Protein AF-A0A8T3RA24-F1 (afdb_monomer)

Foldseek 3Di:
DVVVLVPDQKDKDAWDKDFPPDDVVVVVCVVVVFDWPDKDWDADPVHNRMITIMTMTGPPPPPD

Mean predicted aligned error: 4.95 Å

Structure (mmCIF, N/CA/C/O backbone):
data_AF-A0A8T3RA24-F1
#
_entry.id   AF-A0A8T3RA24-F1
#
loop_
_atom_site.group_PDB
_atom_site.id
_atom_site.type_symbol
_atom_site.label_atom_id
_atom_site.label_alt_id
_atom_site.label_comp_id
_atom_site.label_asym_id
_atom_site.label_entity_id
_atom_site.label_seq_id
_atom_site.pdbx_PDB_ins_code
_atom_site.Cartn_x
_atom_site.Cartn_y
_atom_site.Cartn_z
_atom_site.occupancy
_atom_site.B_iso_or_equiv
_atom_site.auth_seq_id
_atom_site.auth_comp_id
_atom_site.auth_asym_id
_atom_site.auth_atom_id
_atom_site.pdbx_PDB_model_num
ATOM 1 N N . VAL A 1 1 ? -0.208 8.313 -9.226 1.00 66.06 1 VAL A N 1
ATOM 2 C CA . VAL A 1 1 ? 0.792 7.229 -9.081 1.00 66.06 1 VAL A CA 1
ATOM 3 C C . VAL A 1 1 ? 1.589 7.052 -10.370 1.00 66.06 1 VAL A C 1
ATOM 5 O O . VAL A 1 1 ? 2.789 7.283 -10.340 1.00 66.06 1 VAL A O 1
ATOM 8 N N . GLU A 1 2 ? 0.944 6.791 -11.511 1.00 72.31 2 GLU A N 1
ATOM 9 C CA . GLU A 1 2 ? 1.601 6.551 -12.817 1.00 72.31 2 GLU A CA 1
ATOM 10 C C . GLU A 1 2 ? 2.642 7.605 -13.234 1.00 72.31 2 GLU A C 1
ATOM 12 O O . GLU A 1 2 ? 3.781 7.261 -13.535 1.00 72.31 2 GLU A O 1
ATOM 17 N N . ARG A 1 3 ? 2.307 8.903 -13.169 1.00 73.88 3 ARG A N 1
ATOM 18 C CA . ARG A 1 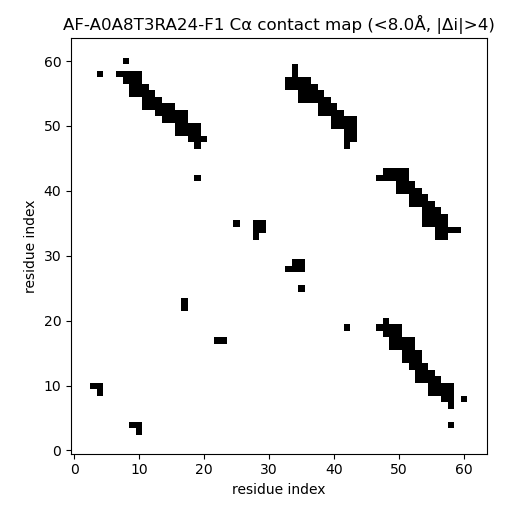3 ? 3.246 9.980 -13.540 1.00 73.88 3 ARG A CA 1
ATOM 19 C C . ARG A 1 3 ? 4.518 10.003 -12.682 1.00 73.88 3 ARG A C 1
ATOM 21 O O . ARG A 1 3 ? 5.545 10.451 -13.167 1.00 73.88 3 ARG A O 1
ATOM 28 N N . MET A 1 4 ? 4.457 9.540 -11.433 1.00 74.44 4 MET A N 1
ATOM 29 C CA . MET A 1 4 ? 5.619 9.494 -10.534 1.00 74.44 4 MET A CA 1
ATOM 30 C C . MET A 1 4 ? 6.495 8.265 -10.796 1.00 74.44 4 MET A C 1
ATOM 32 O O . MET A 1 4 ? 7.714 8.351 -10.686 1.00 74.44 4 MET A O 1
ATOM 36 N N . LEU A 1 5 ? 5.890 7.141 -11.192 1.00 76.56 5 LEU A N 1
ATOM 37 C CA . LEU A 1 5 ? 6.622 5.916 -11.521 1.00 76.56 5 LEU A CA 1
ATOM 38 C C . LEU A 1 5 ? 7.534 6.078 -12.738 1.00 76.56 5 LEU A C 1
ATOM 40 O O . LEU A 1 5 ? 8.579 5.449 -12.794 1.00 76.56 5 LEU A O 1
ATOM 44 N N . GLY A 1 6 ? 7.217 6.979 -13.670 1.00 78.56 6 GLY A N 1
ATOM 45 C CA . GLY A 1 6 ? 8.118 7.292 -14.786 1.00 78.56 6 GLY A CA 1
ATOM 46 C C . GLY A 1 6 ? 9.456 7.940 -14.386 1.00 78.56 6 GLY A C 1
ATOM 47 O O . GLY A 1 6 ? 10.288 8.170 -15.255 1.00 78.56 6 GLY A O 1
ATOM 48 N N . TRP A 1 7 ? 9.657 8.277 -13.105 1.00 84.50 7 TRP A N 1
ATOM 49 C CA . TRP A 1 7 ? 10.795 9.066 -12.610 1.00 84.50 7 TRP A CA 1
ATOM 50 C C . TRP A 1 7 ? 11.603 8.337 -11.529 1.00 84.50 7 TRP A C 1
ATOM 52 O O . TRP A 1 7 ? 12.579 8.886 -11.019 1.00 84.50 7 TRP A O 1
ATOM 62 N N . CYS A 1 8 ? 11.184 7.135 -11.127 1.00 84.31 8 CYS A N 1
ATOM 63 C CA . CYS A 1 8 ? 11.813 6.390 -10.043 1.00 84.31 8 CYS A CA 1
ATOM 64 C C . CYS A 1 8 ? 11.711 4.878 -10.263 1.00 84.31 8 CYS A C 1
ATOM 66 O O . CYS A 1 8 ? 10.763 4.385 -10.863 1.00 84.31 8 CYS A O 1
ATOM 68 N N . GLU A 1 9 ? 12.676 4.131 -9.733 1.00 87.81 9 GLU A N 1
ATOM 69 C CA . GLU A 1 9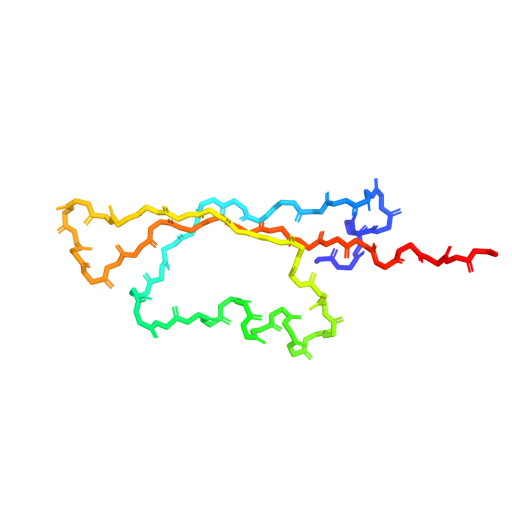 ? 12.619 2.662 -9.703 1.00 87.81 9 GLU A CA 1
ATOM 70 C C . GLU A 1 9 ? 11.679 2.146 -8.605 1.00 87.81 9 GLU A C 1
ATOM 72 O O . GLU A 1 9 ? 11.122 1.055 -8.696 1.00 87.81 9 GLU A O 1
ATOM 77 N N . ARG A 1 10 ? 11.480 2.956 -7.561 1.00 91.19 10 ARG A N 1
ATOM 78 C CA . ARG A 1 10 ? 10.654 2.639 -6.400 1.00 91.19 10 ARG A CA 1
ATOM 79 C C . ARG A 1 10 ? 9.895 3.870 -5.938 1.00 91.19 10 ARG A C 1
ATOM 81 O O . ARG A 1 10 ? 10.502 4.902 -5.650 1.00 91.19 10 ARG A O 1
ATOM 88 N N . LEU A 1 11 ? 8.584 3.724 -5.772 1.00 93.00 11 LEU A N 1
ATOM 89 C CA . LEU A 1 11 ? 7.731 4.745 -5.170 1.00 93.00 11 LEU A CA 1
ATOM 90 C C . LEU A 1 11 ? 7.283 4.297 -3.778 1.00 93.00 11 LEU A C 1
ATOM 92 O O . LEU A 1 11 ? 6.560 3.311 -3.640 1.00 93.00 11 LEU A O 1
ATOM 96 N N . ILE A 1 12 ? 7.690 5.048 -2.752 1.00 92.81 12 ILE A N 1
ATOM 97 C CA . ILE A 1 12 ? 7.284 4.821 -1.359 1.00 92.81 12 ILE A CA 1
ATOM 98 C C . ILE A 1 12 ? 5.963 5.545 -1.085 1.00 92.81 12 ILE A C 1
ATOM 100 O O . ILE A 1 12 ? 5.836 6.747 -1.315 1.00 92.81 12 ILE A O 1
ATOM 104 N N . ILE A 1 13 ? 4.997 4.813 -0.541 1.00 91.38 13 ILE A N 1
ATOM 105 C CA . ILE A 1 13 ? 3.677 5.294 -0.136 1.00 91.38 13 ILE A CA 1
ATOM 106 C C . ILE A 1 13 ? 3.664 5.320 1.397 1.00 91.38 13 ILE A C 1
ATOM 108 O O . ILE A 1 13 ? 3.587 4.287 2.066 1.00 91.38 13 ILE A O 1
ATOM 112 N N . GLY A 1 14 ? 3.879 6.526 1.927 1.00 85.69 14 GLY A N 1
ATOM 113 C CA . GLY A 1 14 ? 4.180 6.802 3.333 1.00 85.69 14 GLY A CA 1
ATOM 114 C C . GLY A 1 14 ? 2.969 6.834 4.268 1.00 85.69 14 GLY A C 1
ATOM 115 O O . GLY A 1 14 ? 1.829 6.776 3.823 1.00 85.69 14 GLY A O 1
ATOM 116 N N . VAL A 1 15 ? 3.269 6.932 5.572 1.00 86.19 15 VAL A N 1
ATOM 117 C CA . VAL A 1 15 ? 2.453 6.401 6.678 1.00 86.19 15 VAL A CA 1
ATOM 118 C C . VAL A 1 15 ? 0.958 6.675 6.543 1.00 86.19 15 VAL A C 1
ATOM 120 O O . VAL A 1 15 ? 0.502 7.807 6.697 1.00 86.19 15 VAL A O 1
ATOM 123 N N . PHE A 1 16 ? 0.198 5.602 6.364 1.00 93.31 16 PHE A N 1
ATOM 124 C CA . PHE A 1 16 ? -1.259 5.607 6.360 1.00 93.31 16 PHE A CA 1
ATOM 125 C C . PHE A 1 16 ? -1.801 4.643 7.422 1.00 93.31 16 PHE A C 1
ATOM 127 O O . PHE A 1 16 ? -1.085 3.771 7.916 1.00 93.31 16 PHE A O 1
ATOM 134 N N . ASN A 1 17 ? -3.056 4.850 7.821 1.00 95.00 17 ASN A N 1
AT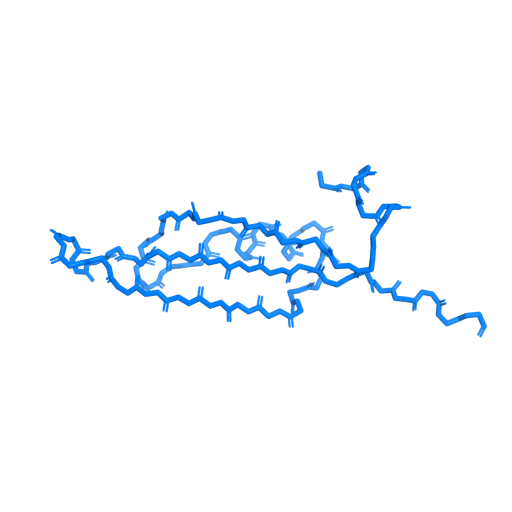OM 135 C CA . ASN A 1 17 ? -3.734 4.047 8.835 1.00 95.00 17 ASN A CA 1
ATOM 136 C C . ASN A 1 17 ? -4.713 3.097 8.158 1.00 95.00 17 ASN A C 1
ATOM 138 O O . ASN A 1 17 ? -5.576 3.556 7.414 1.00 95.00 17 ASN A O 1
ATOM 142 N N . GLU A 1 18 ? -4.640 1.816 8.486 1.00 95.69 18 GLU A N 1
ATOM 143 C CA . GLU A 1 18 ? -5.634 0.828 8.063 1.00 95.69 18 GLU A CA 1
ATOM 144 C C . GLU A 1 18 ? -6.004 -0.084 9.216 1.00 95.69 18 GLU A C 1
ATOM 146 O O . GLU A 1 18 ? -5.236 -0.252 10.165 1.00 95.69 18 GLU A O 1
ATOM 151 N N . GLU A 1 19 ? -7.178 -0.696 9.116 1.00 96.50 19 GLU A N 1
ATOM 152 C CA . GLU A 1 19 ? -7.551 -1.767 10.024 1.00 96.50 19 GLU A CA 1
ATOM 153 C C . GLU A 1 19 ? -6.540 -2.916 9.936 1.00 96.50 19 GLU A C 1
ATOM 155 O O . GLU A 1 19 ? -6.086 -3.294 8.854 1.00 96.50 19 GLU A O 1
ATOM 160 N N . SER A 1 20 ? -6.166 -3.488 11.081 1.00 93.31 20 SER A N 1
ATOM 161 C CA . SER A 1 20 ? -5.072 -4.465 11.153 1.00 93.31 20 SER A CA 1
ATOM 162 C C . SER A 1 20 ? -5.333 -5.726 10.317 1.00 93.31 20 SER A C 1
ATOM 164 O O . SER A 1 20 ? -4.390 -6.353 9.835 1.00 93.31 20 SER A O 1
ATOM 166 N N . HIS A 1 21 ? -6.606 -6.068 10.105 1.00 93.31 21 HIS A N 1
ATOM 167 C CA . HIS A 1 21 ? -7.054 -7.242 9.353 1.00 93.31 21 HIS A CA 1
ATOM 168 C C . HIS A 1 21 ? -7.399 -6.950 7.881 1.00 93.31 21 HIS A C 1
ATOM 170 O O . HIS A 1 21 ? -7.697 -7.886 7.144 1.00 93.31 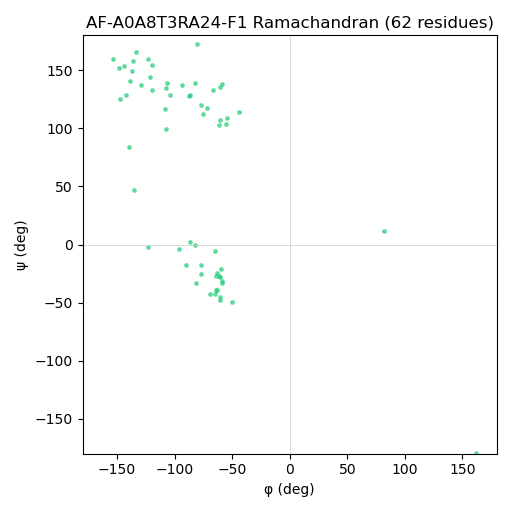21 HIS A O 1
ATOM 176 N N . ALA A 1 22 ? -7.336 -5.687 7.447 1.00 93.81 22 ALA A N 1
ATOM 177 C CA . ALA A 1 22 ? -7.662 -5.267 6.086 1.00 93.81 22 ALA A CA 1
ATOM 178 C C . ALA A 1 22 ? -6.452 -4.616 5.396 1.00 93.81 22 ALA A C 1
ATOM 180 O O . ALA A 1 22 ? -5.545 -4.091 6.053 1.00 93.81 22 ALA A O 1
ATOM 181 N N . ARG A 1 23 ? -6.430 -4.673 4.058 1.00 94.75 23 ARG A N 1
ATOM 182 C CA . ARG A 1 23 ? -5.357 -4.112 3.213 1.00 94.75 23 ARG A CA 1
ATOM 183 C C . ARG A 1 23 ? -5.899 -3.332 2.000 1.00 94.75 23 ARG A C 1
ATOM 185 O O . ARG A 1 23 ? -5.410 -3.548 0.886 1.00 94.75 23 ARG A O 1
ATOM 192 N N . PRO A 1 24 ? -6.885 -2.430 2.167 1.00 95.56 24 PRO A N 1
ATOM 193 C CA . PRO A 1 24 ? -7.572 -1.801 1.038 1.00 95.56 24 PRO A CA 1
ATOM 194 C C . PRO A 1 24 ? -6.634 -1.020 0.106 1.00 95.56 24 PRO A C 1
ATOM 196 O O . PRO A 1 24 ? -6.848 -1.010 -1.104 1.00 95.56 24 PRO A O 1
ATOM 199 N N . THR A 1 25 ? -5.562 -0.408 0.618 1.00 94.75 25 THR A N 1
ATOM 200 C CA . THR A 1 25 ? -4.582 0.303 -0.221 1.00 94.75 25 THR A CA 1
ATOM 201 C C . THR A 1 25 ? -3.767 -0.661 -1.081 1.00 94.75 25 THR A C 1
ATOM 203 O O . THR A 1 25 ? -3.548 -0.390 -2.260 1.00 94.75 25 THR A O 1
ATOM 206 N N . GLU A 1 26 ? -3.325 -1.800 -0.533 1.00 95.06 26 GLU A N 1
ATOM 207 C CA . GLU A 1 26 ? -2.621 -2.810 -1.335 1.00 95.06 26 GLU A CA 1
ATOM 208 C C . GLU A 1 26 ? -3.542 -3.406 -2.405 1.00 95.06 26 GLU A C 1
ATOM 210 O O . GLU A 1 26 ? -3.118 -3.591 -3.544 1.00 95.06 26 GLU A O 1
ATOM 215 N N . GLU A 1 27 ? -4.794 -3.699 -2.052 1.00 95.75 27 GLU A N 1
ATOM 216 C CA . GLU A 1 27 ? -5.810 -4.209 -2.981 1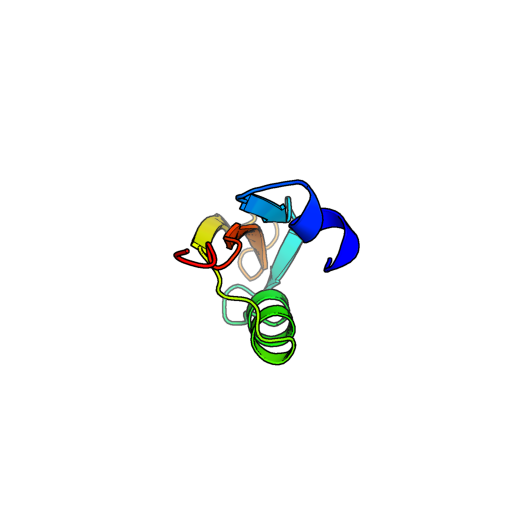.00 95.75 27 GLU A CA 1
ATOM 217 C C . GLU A 1 27 ? -6.084 -3.217 -4.114 1.00 95.75 27 GLU A C 1
ATOM 219 O O . GLU A 1 27 ? -6.077 -3.600 -5.284 1.00 95.75 27 GLU A O 1
ATOM 224 N N . LEU A 1 28 ? -6.232 -1.932 -3.784 1.00 94.94 28 LEU A N 1
ATOM 225 C CA . LEU A 1 28 ? -6.414 -0.864 -4.761 1.00 94.94 28 LEU A CA 1
ATOM 226 C C . LEU A 1 28 ? -5.217 -0.761 -5.715 1.00 94.94 28 LEU A C 1
ATOM 228 O O . LEU A 1 28 ? -5.401 -0.746 -6.930 1.00 94.94 28 LEU A O 1
ATOM 232 N N . LEU A 1 29 ? -3.989 -0.757 -5.189 1.00 92.62 29 LEU A N 1
ATOM 233 C CA . LEU A 1 29 ? -2.778 -0.693 -6.014 1.00 92.62 29 LEU A CA 1
ATOM 234 C C . LEU A 1 29 ? -2.626 -1.923 -6.917 1.00 92.62 29 LEU A C 1
ATOM 236 O O . LEU A 1 29 ? -2.260 -1.779 -8.085 1.00 92.62 29 LEU A O 1
ATOM 240 N N . ARG A 1 30 ? -2.960 -3.118 -6.412 1.00 93.25 30 ARG A N 1
ATOM 241 C CA . ARG A 1 30 ? -3.010 -4.343 -7.226 1.00 93.25 30 ARG A CA 1
ATOM 242 C C . ARG A 1 30 ? -4.076 -4.250 -8.318 1.00 93.25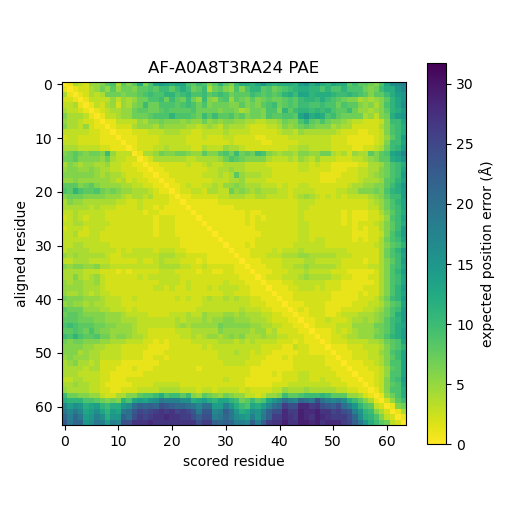 30 ARG A C 1
ATOM 244 O O . ARG A 1 30 ? -3.814 -4.680 -9.436 1.00 93.25 30 ARG A O 1
ATOM 251 N N . SER A 1 31 ? -5.239 -3.656 -8.032 1.00 95.38 31 SER A N 1
ATOM 252 C CA . SER A 1 31 ? -6.308 -3.457 -9.026 1.00 95.38 31 SER A CA 1
ATOM 253 C C . SER A 1 31 ? -5.893 -2.535 -10.180 1.00 95.38 31 SER A C 1
ATOM 255 O O . SER A 1 31 ? -6.415 -2.657 -11.284 1.00 95.38 31 SER A O 1
ATOM 257 N N . TRP A 1 32 ? -4.912 -1.657 -9.949 1.00 92.50 32 TRP A N 1
ATOM 258 C CA . TRP A 1 32 ? -4.299 -0.804 -10.974 1.00 92.50 32 TRP A CA 1
ATOM 259 C C . TRP A 1 32 ? -3.137 -1.487 -11.713 1.00 92.50 32 TRP A C 1
ATOM 261 O O . TRP A 1 32 ? -2.493 -0.870 -12.555 1.00 92.50 32 TRP A O 1
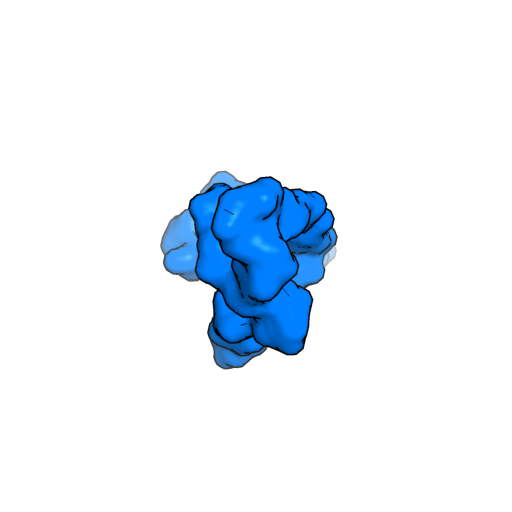ATOM 271 N N . GLY A 1 33 ? -2.840 -2.751 -11.398 1.00 91.31 33 GLY A N 1
ATOM 272 C CA . GLY A 1 33 ? -1.754 -3.514 -12.014 1.00 91.31 33 GLY A CA 1
ATOM 273 C C . GLY A 1 33 ? -0.369 -3.247 -11.420 1.00 91.31 33 GLY A C 1
ATOM 274 O O . GLY A 1 33 ? 0.630 -3.678 -11.99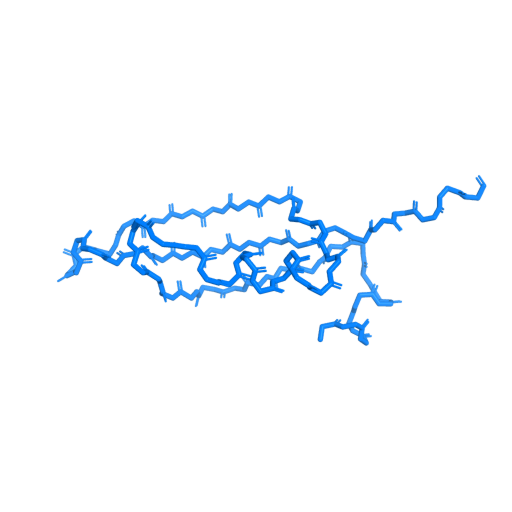3 1.00 91.31 33 GLY A O 1
ATOM 275 N N . HIS A 1 34 ? -0.269 -2.557 -10.279 1.00 91.00 34 HIS A N 1
ATOM 276 C CA . HIS A 1 34 ? 1.020 -2.339 -9.623 1.00 91.00 34 HIS A CA 1
ATOM 277 C C . HIS A 1 34 ? 1.435 -3.541 -8.769 1.00 91.00 34 HIS A C 1
ATOM 279 O O . HIS A 1 34 ? 0.638 -4.110 -8.019 1.00 91.00 34 HIS A O 1
ATOM 285 N N . MET A 1 35 ? 2.723 -3.885 -8.827 1.00 90.12 35 MET A N 1
ATOM 286 C CA . MET A 1 35 ? 3.319 -4.861 -7.920 1.00 90.12 35 MET A CA 1
ATOM 287 C C . MET A 1 35 ? 3.800 -4.174 -6.642 1.00 90.12 35 MET A C 1
ATOM 289 O O . MET A 1 35 ? 4.562 -3.208 -6.689 1.00 90.12 35 MET A O 1
ATOM 293 N N . ILE A 1 36 ? 3.378 -4.694 -5.489 1.00 94.19 36 ILE A N 1
ATOM 294 C CA . ILE A 1 36 ? 3.896 -4.262 -4.189 1.00 94.19 36 ILE A CA 1
ATOM 295 C C . ILE A 1 36 ? 5.298 -4.855 -4.012 1.00 94.19 36 ILE A C 1
ATOM 297 O O . ILE A 1 36 ? 5.438 -6.068 -3.866 1.00 94.19 36 ILE A O 1
ATOM 301 N N . GLY A 1 37 ? 6.323 -4.003 -4.016 1.00 94.44 37 GLY A N 1
ATOM 302 C CA . GLY A 1 37 ? 7.723 -4.393 -3.816 1.00 94.44 37 GLY A CA 1
ATOM 303 C C . GLY A 1 37 ? 8.070 -4.669 -2.351 1.00 94.44 37 GLY A C 1
ATOM 304 O O . GLY A 1 37 ? 9.085 -5.295 -2.049 1.00 94.44 37 GLY A O 1
ATOM 305 N N . GLY A 1 38 ? 7.236 -4.206 -1.417 1.00 95.81 38 GLY A N 1
ATOM 306 C CA . GLY A 1 38 ? 7.356 -4.513 0.005 1.00 95.81 38 GLY A CA 1
ATOM 307 C C . GLY A 1 38 ? 6.592 -3.544 0.904 1.00 95.81 38 GLY A C 1
ATOM 308 O O . GLY A 1 38 ? 5.896 -2.641 0.432 1.00 95.81 38 GLY A O 1
ATOM 309 N N . ARG A 1 39 ? 6.685 -3.779 2.218 1.00 96.19 39 ARG A N 1
ATOM 310 C CA . ARG A 1 39 ? 5.943 -3.043 3.249 1.00 96.19 39 ARG A CA 1
ATOM 311 C C . ARG A 1 39 ? 6.648 -3.038 4.601 1.00 96.19 39 ARG A C 1
ATOM 313 O O . ARG A 1 39 ? 7.468 -3.906 4.892 1.00 96.19 39 ARG A O 1
ATOM 320 N N . SER A 1 40 ? 6.278 -2.073 5.433 1.00 96.50 40 SER A N 1
ATOM 321 C CA . SER A 1 40 ? 6.626 -1.982 6.850 1.00 96.50 40 SER A CA 1
ATOM 322 C C . SER A 1 40 ? 5.404 -1.518 7.637 1.00 96.50 40 SER A C 1
ATOM 324 O O 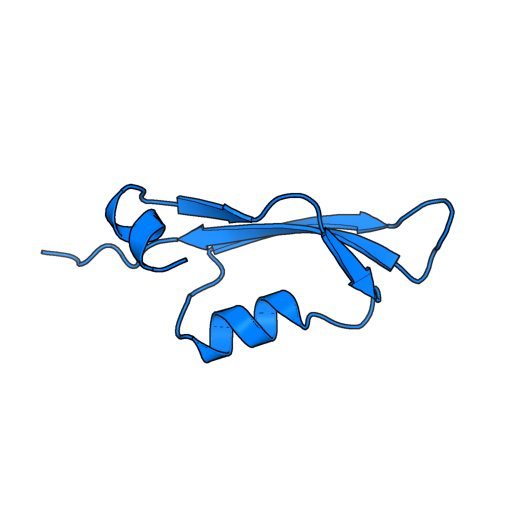. SER A 1 40 ? 4.645 -0.666 7.169 1.00 96.50 40 SER A O 1
ATOM 326 N N . GLU A 1 41 ? 5.186 -2.085 8.821 1.00 96.25 41 GLU A N 1
ATOM 327 C CA . GLU A 1 41 ? 4.000 -1.795 9.623 1.00 96.25 41 GLU A CA 1
ATOM 328 C C . GLU A 1 41 ? 4.269 -1.773 11.122 1.00 96.25 41 GLU A C 1
ATOM 330 O O . GLU A 1 41 ? 5.191 -2.412 11.633 1.00 96.25 41 GLU A O 1
ATOM 335 N N . ARG A 1 42 ? 3.436 -1.009 11.830 1.00 95.81 42 ARG A N 1
ATOM 336 C CA . ARG A 1 42 ? 3.456 -0.903 13.285 1.00 95.81 42 ARG A CA 1
ATOM 337 C C . ARG A 1 42 ? 2.049 -0.679 13.821 1.00 95.81 42 ARG A C 1
ATOM 339 O O . ARG A 1 42 ? 1.415 0.316 13.483 1.00 95.81 42 ARG A O 1
ATOM 346 N N . THR A 1 43 ? 1.608 -1.524 14.744 1.00 96.12 43 THR A N 1
ATOM 347 C CA . THR A 1 43 ? 0.315 -1.350 15.416 1.00 96.12 43 THR A CA 1
ATOM 348 C C . THR A 1 43 ? 0.247 -0.038 16.192 1.00 96.12 43 THR A C 1
ATOM 350 O O . THR A 1 43 ? 1.178 0.354 16.913 1.00 96.12 43 THR A O 1
ATOM 353 N N . ASN A 1 44 ? -0.881 0.654 16.055 1.00 92.75 44 ASN A N 1
ATOM 354 C CA . ASN A 1 44 ? -1.153 1.885 16.769 1.00 92.75 44 ASN A CA 1
ATOM 355 C C . ASN A 1 44 ? -1.420 1.592 18.251 1.00 92.75 44 ASN A C 1
ATOM 357 O O . ASN A 1 44 ? -2.407 0.962 18.620 1.00 92.75 44 ASN A O 1
ATOM 361 N N . ARG A 1 45 ? -0.568 2.132 19.130 1.00 93.44 45 ARG A N 1
ATOM 362 C CA . ARG A 1 45 ? -0.674 1.934 20.587 1.00 93.44 45 ARG A CA 1
ATOM 363 C C . ARG A 1 45 ? -2.005 2.402 21.182 1.00 93.44 45 ARG A C 1
ATOM 365 O O . ARG A 1 45 ? -2.441 1.844 22.178 1.00 93.44 45 ARG A O 1
ATOM 372 N N . LYS A 1 46 ? -2.624 3.443 20.613 1.00 94.56 46 LYS A N 1
ATOM 373 C CA . LYS A 1 46 ? -3.894 4.011 21.104 1.00 94.56 46 LYS A CA 1
ATOM 374 C C . LYS A 1 46 ? -5.121 3.362 20.461 1.00 94.56 46 LYS A C 1
ATOM 376 O O . LYS A 1 46 ? -6.223 3.535 20.969 1.00 94.56 46 LYS A O 1
ATOM 381 N N . LYS A 1 47 ? -4.947 2.665 19.335 1.00 94.06 47 LYS A N 1
ATOM 382 C CA . LYS A 1 47 ? -6.021 2.022 18.568 1.00 94.06 47 LYS A CA 1
ATOM 383 C C . LYS A 1 47 ? -5.532 0.650 18.086 1.00 94.06 47 LYS A C 1
ATOM 385 O O . LYS A 1 47 ? -5.080 0.564 16.951 1.00 94.06 47 LYS A O 1
ATOM 390 N N . PRO A 1 48 ? -5.612 -0.408 18.915 1.00 92.75 48 PRO A N 1
ATOM 391 C CA . PRO A 1 48 ? -5.021 -1.715 18.599 1.00 92.75 48 PRO A CA 1
ATOM 392 C C . PRO A 1 48 ? -5.552 -2.379 17.323 1.00 92.75 48 PRO A C 1
ATOM 394 O O . PRO A 1 48 ? -4.881 -3.235 16.768 1.00 92.75 48 PRO A O 1
ATOM 397 N N . ALA A 1 49 ? -6.740 -1.980 16.860 1.00 95.62 49 ALA A N 1
ATOM 398 C CA . ALA A 1 49 ? -7.325 -2.446 15.606 1.00 95.62 49 ALA A CA 1
ATOM 399 C C . ALA A 1 49 ? -6.798 -1.706 14.361 1.00 95.62 49 ALA A C 1
ATOM 401 O O . ALA A 1 49 ? -7.262 -1.995 13.263 1.00 95.62 49 ALA A O 1
ATOM 402 N N . ILE A 1 50 ? -5.892 -0.733 14.523 1.00 96.50 50 ILE A N 1
ATOM 403 C CA . ILE A 1 50 ? -5.324 0.086 13.450 1.00 96.50 50 ILE A CA 1
ATOM 404 C C . ILE A 1 50 ? -3.809 -0.114 13.398 1.00 96.50 50 ILE A C 1
ATOM 406 O O . ILE A 1 50 ? -3.117 0.042 14.407 1.00 96.50 50 ILE A O 1
ATOM 410 N N . ASP A 1 51 ? -3.274 -0.335 12.203 1.00 97.19 51 ASP A N 1
ATOM 411 C CA . ASP A 1 51 ? -1.839 -0.340 11.937 1.00 97.19 51 ASP A CA 1
ATOM 412 C C . ASP A 1 51 ? -1.419 0.923 11.175 1.00 97.19 51 ASP A C 1
ATOM 414 O O . ASP A 1 51 ? -2.077 1.350 10.226 1.00 97.19 51 ASP A O 1
ATOM 418 N N . TYR A 1 52 ? -0.277 1.490 11.568 1.00 95.50 52 TYR A N 1
ATOM 419 C CA . TYR A 1 52 ? 0.487 2.429 10.752 1.00 95.50 52 TYR A CA 1
ATOM 420 C C . TYR A 1 52 ? 1.248 1.637 9.695 1.00 95.50 52 TYR A C 1
ATOM 422 O O . TYR A 1 52 ? 2.083 0.797 10.045 1.00 95.50 52 TYR A O 1
ATOM 430 N N . ARG A 1 53 ? 0.988 1.900 8.418 1.00 96.50 53 ARG A N 1
ATOM 431 C CA . ARG A 1 53 ? 1.572 1.164 7.295 1.00 96.50 53 ARG A CA 1
ATOM 432 C C . ARG A 1 53 ? 2.350 2.085 6.371 1.00 96.50 53 ARG A C 1
ATOM 434 O O . ARG A 1 53 ? 1.965 3.225 6.140 1.00 96.50 53 ARG A O 1
ATOM 441 N N . VAL A 1 54 ? 3.437 1.559 5.828 1.00 97.12 54 VAL A N 1
ATOM 442 C CA . VAL A 1 54 ? 4.166 2.097 4.680 1.00 97.12 54 VAL A CA 1
ATOM 443 C C . VAL A 1 54 ? 4.331 0.950 3.698 1.00 97.12 54 VAL A C 1
ATOM 445 O O . VAL A 1 54 ? 4.661 -0.165 4.104 1.00 97.12 54 VAL A O 1
ATOM 448 N N . LEU A 1 55 ? 4.135 1.209 2.412 1.00 96.62 55 LEU A N 1
ATOM 449 C CA . LEU A 1 55 ? 4.430 0.245 1.353 1.00 96.62 55 LEU A CA 1
ATOM 450 C C . LEU A 1 55 ? 5.196 0.921 0.226 1.00 96.62 55 LEU A C 1
ATOM 452 O O . LEU A 1 55 ? 5.264 2.147 0.161 1.00 96.62 55 LEU A O 1
ATOM 456 N N . TRP A 1 56 ? 5.778 0.134 -0.663 1.00 95.75 56 TRP A N 1
ATOM 457 C CA . TRP A 1 56 ? 6.353 0.652 -1.895 1.00 95.75 56 TRP A CA 1
ATOM 458 C C . TRP A 1 56 ? 5.999 -0.242 -3.066 1.00 95.75 56 TRP A C 1
ATOM 460 O O . TRP A 1 56 ? 5.831 -1.456 -2.928 1.00 95.75 56 TRP A O 1
ATOM 470 N N . ILE A 1 57 ? 5.883 0.392 -4.223 1.00 94.62 57 ILE A N 1
ATOM 471 C CA . ILE A 1 57 ? 5.745 -0.284 -5.504 1.00 94.62 57 ILE A CA 1
ATOM 472 C C . ILE A 1 57 ? 7.053 -0.119 -6.260 1.00 94.62 57 ILE A C 1
ATOM 474 O O . ILE A 1 57 ? 7.633 0.972 -6.283 1.00 94.62 57 ILE A O 1
ATOM 478 N N . ASP A 1 58 ? 7.513 -1.218 -6.837 1.00 90.12 58 ASP A N 1
ATOM 479 C CA . ASP A 1 58 ? 8.679 -1.219 -7.707 1.00 90.12 58 ASP A CA 1
ATOM 480 C C . ASP A 1 58 ? 8.181 -1.066 -9.139 1.00 90.12 58 ASP A C 1
ATOM 482 O O . ASP A 1 58 ? 7.172 -1.669 -9.529 1.00 90.12 58 ASP A O 1
ATOM 486 N N . THR A 1 59 ? 8.855 -0.235 -9.929 1.00 83.44 59 THR A N 1
ATOM 487 C CA . THR A 1 59 ? 8.591 -0.239 -11.362 1.00 83.44 59 THR A CA 1
ATOM 488 C C . THR A 1 59 ? 9.051 -1.580 -11.905 1.00 83.44 59 THR A C 1
ATOM 490 O O . THR A 1 59 ? 10.132 -2.070 -11.575 1.00 83.44 59 THR A O 1
ATOM 493 N N . ALA A 1 60 ? 8.208 -2.220 -12.716 1.00 68.81 60 ALA A N 1
ATOM 494 C CA . ALA A 1 60 ? 8.667 -3.345 -13.505 1.00 68.81 60 ALA A CA 1
ATOM 495 C C . ALA A 1 60 ? 9.761 -2.782 -14.409 1.00 68.81 60 ALA A C 1
ATOM 497 O O . ALA A 1 60 ? 9.467 -2.048 -15.351 1.00 68.81 60 ALA A O 1
ATOM 498 N N . THR A 1 61 ? 11.023 -3.041 -14.078 1.00 55.44 61 THR A N 1
ATOM 499 C CA . THR A 1 61 ? 12.126 -2.751 -14.980 1.00 55.44 61 THR A CA 1
ATOM 500 C C . THR A 1 61 ? 11.765 -3.462 -16.279 1.00 55.44 61 THR A C 1
ATOM 502 O O . THR A 1 61 ? 11.738 -4.695 -16.312 1.00 55.44 61 THR A O 1
ATOM 505 N N . CYS A 1 62 ? 11.409 -2.717 -17.330 1.00 40.88 62 CYS A N 1
ATOM 506 C CA . CYS A 1 62 ? 11.434 -3.266 -18.675 1.00 40.88 62 CYS A CA 1
ATOM 507 C C . CYS A 1 62 ? 12.862 -3.776 -18.852 1.00 40.88 62 CYS A C 1
ATOM 509 O O . CYS A 1 62 ? 13.791 -2.980 -18.978 1.00 40.88 62 CYS A O 1
ATOM 511 N N . ARG A 1 63 ? 13.053 -5.095 -18.768 1.00 37.84 63 ARG A N 1
ATOM 512 C CA . ARG A 1 63 ? 14.269 -5.715 -19.275 1.00 37.84 63 ARG A CA 1
ATOM 513 C C . ARG A 1 63 ? 14.289 -5.385 -20.764 1.00 37.84 63 ARG A C 1
ATOM 515 O O . ARG A 1 63 ? 13.427 -5.869 -21.494 1.00 37.84 63 ARG A O 1
ATOM 522 N N . ALA A 1 64 ? 15.186 -4.478 -21.145 1.00 38.00 64 ALA A N 1
ATOM 523 C CA . ALA A 1 64 ? 15.639 -4.351 -22.521 1.00 38.00 64 ALA A CA 1
ATOM 524 C C . ALA A 1 64 ? 16.325 -5.653 -22.955 1.00 38.00 64 ALA A C 1
ATOM 526 O O . ALA A 1 64 ? 16.913 -6.326 -22.071 1.00 38.00 64 ALA A O 1
#

pLDDT: mean 87.96, std 13.76, range [37.84, 97.19]

Nearest PDB structures (foldseek):
  3ab2-assembly3_L  TM=6.001E-01  e=5.968E-01  Corynebacterium glutamicum
  3w7b-assembly1_A  TM=5.664E-01  e=7.718E-01  Thermus thermophilus HB8
  4lub-assembly1_A  TM=5.958E-01  e=2.024E+00  Streptococcus mutans UA159
  3ab2-assembly4_M  TM=4.718E-01  e=6.364E-01  Corynebacterium glutamicum
  2qmw-assembly1_A-2  TM=6.319E-01  e=7.805E+00  Staphylococcus aureus subsp. aureus Mu50

Sequence (64 aa):
VERMLGWCERLIIGVFNEESHARPTEELLRSWGHMIGGRSERTNRKKPAIDYRVLWIDTATCRA

Radius of gyration: 13.29 Å; Cα contacts (8 Å, |Δi|>4): 97; chains: 1; bounding box: 23×17×44 Å

Secondary structure (DSSP, 8-state):
-HHHHTT-SEEEEEEEEEETT--HHHHHHHHTT--EEEEEEEE-TT-TTEEEEEEEEE------

Solvent-accessible surface area (backbone atoms only — not comparable to full-atom values): 3906 Å² total; per-residue (Å²): 110,72,84,59,50,80,77,41,65,58,50,76,46,68,82,43,79,40,49,65,91,55,57,70,69,61,53,52,42,44,74,74,72,48,51,76,68,47,73,52,74,45,72,32,90,93,42,78,62,29,22,42,33,33,38,28,36,42,52,82,74,77,79,125